Protein AF-A0A3M1AEI4-F1 (afdb_monomer_lite)

Radius of gyration: 19.34 Å; chains: 1; bounding box: 47×31×46 Å

Structure (mmCIF, N/CA/C/O backbone):
data_AF-A0A3M1AEI4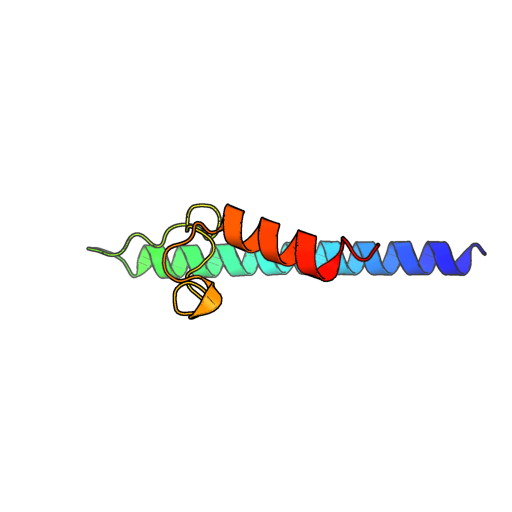-F1
#
_entry.id   AF-A0A3M1AEI4-F1
#
loop_
_atom_site.group_PDB
_atom_site.id
_atom_site.type_symbol
_atom_site.label_atom_id
_atom_site.label_alt_id
_atom_site.label_comp_id
_atom_site.label_asym_id
_atom_site.label_entity_id
_atom_site.label_seq_id
_atom_site.pdbx_PDB_ins_code
_atom_site.Cartn_x
_atom_site.Cartn_y
_atom_site.Cartn_z
_atom_site.occupancy
_atom_site.B_iso_or_equiv
_atom_site.auth_seq_id
_atom_site.auth_comp_id
_atom_site.auth_asym_id
_atom_site.auth_atom_id
_atom_site.pdbx_PDB_model_num
ATOM 1 N N . MET A 1 1 ? 25.484 2.635 -21.289 1.00 59.41 1 MET A N 1
ATOM 2 C CA . MET A 1 1 ? 24.937 1.594 -20.381 1.00 59.41 1 MET A CA 1
ATOM 3 C C . MET A 1 1 ? 24.995 2.013 -18.909 1.00 59.41 1 MET A C 1
ATOM 5 O O . MET A 1 1 ? 23.958 1.911 -18.272 1.00 59.41 1 MET A O 1
ATOM 9 N N . ARG A 1 2 ? 26.116 2.554 -18.389 1.00 60.81 2 ARG A N 1
ATOM 10 C CA . ARG A 1 2 ? 26.231 3.063 -16.996 1.00 60.81 2 ARG A CA 1
ATOM 11 C C . ARG A 1 2 ? 25.164 4.093 -16.594 1.00 60.81 2 ARG A C 1
ATOM 13 O O . ARG A 1 2 ? 24.512 3.924 -15.575 1.00 60.81 2 ARG A O 1
ATOM 20 N N . THR A 1 3 ? 24.879 5.055 -17.465 1.00 78.81 3 THR A N 1
ATOM 21 C CA . THR A 1 3 ? 23.919 6.143 -17.204 1.00 78.81 3 THR A CA 1
ATOM 22 C C . THR A 1 3 ? 22.479 5.684 -16.953 1.00 78.81 3 THR A C 1
ATOM 24 O O . THR A 1 3 ? 21.758 6.294 -16.173 1.00 78.81 3 THR A O 1
ATOM 27 N N . LYS A 1 4 ? 22.032 4.586 -17.580 1.00 82.44 4 LYS A N 1
ATOM 28 C CA . LYS A 1 4 ? 20.684 4.041 -17.339 1.00 82.44 4 LYS A CA 1
ATOM 29 C C . LYS A 1 4 ? 20.573 3.384 -15.959 1.00 82.44 4 LYS A C 1
ATOM 31 O O . LYS A 1 4 ? 19.520 3.477 -15.338 1.00 82.44 4 LYS A O 1
ATOM 36 N N . LEU A 1 5 ? 21.650 2.748 -15.493 1.00 85.62 5 LEU A N 1
ATOM 37 C CA . LEU A 1 5 ? 21.711 2.116 -14.175 1.00 85.62 5 LEU A CA 1
ATOM 38 C C . LEU A 1 5 ? 21.737 3.174 -13.061 1.00 85.62 5 LEU A C 1
ATOM 40 O O . LEU A 1 5 ? 20.985 3.065 -12.100 1.00 85.62 5 LEU A O 1
ATOM 44 N N . GLU A 1 6 ? 22.535 4.227 -13.240 1.00 89.31 6 GLU A N 1
ATOM 45 C CA . GLU A 1 6 ? 22.614 5.370 -12.318 1.00 89.31 6 GLU A CA 1
ATOM 46 C C . GLU A 1 6 ? 21.262 6.094 -12.207 1.00 89.31 6 GLU A C 1
ATOM 48 O O . GLU A 1 6 ? 20.797 6.396 -11.109 1.00 89.31 6 GLU A O 1
ATOM 53 N N . ASN A 1 7 ? 20.567 6.288 -13.335 1.00 91.69 7 ASN A N 1
ATOM 54 C CA . ASN A 1 7 ? 19.219 6.857 -13.337 1.00 91.69 7 ASN A CA 1
ATOM 55 C C . ASN A 1 7 ? 18.209 5.970 -12.595 1.00 91.69 7 ASN A C 1
ATOM 57 O O . ASN A 1 7 ? 17.383 6.485 -11.845 1.00 91.69 7 ASN A O 1
ATOM 61 N N . ALA A 1 8 ? 18.275 4.647 -12.775 1.00 92.44 8 ALA A N 1
ATOM 62 C CA . ALA A 1 8 ? 17.403 3.716 -12.062 1.00 92.44 8 ALA A CA 1
ATOM 63 C C . ALA A 1 8 ? 17.661 3.741 -10.546 1.00 92.44 8 ALA A C 1
ATOM 65 O O . ALA A 1 8 ? 16.712 3.779 -9.768 1.00 92.44 8 ALA A O 1
ATOM 66 N N . GLN A 1 9 ? 18.928 3.790 -10.126 1.00 93.81 9 GLN A N 1
ATOM 67 C CA . GLN A 1 9 ? 19.300 3.913 -8.713 1.00 93.81 9 GLN A CA 1
ATOM 68 C C . GLN A 1 9 ? 18.792 5.218 -8.097 1.00 93.81 9 GLN A C 1
ATOM 70 O O . GLN A 1 9 ? 18.279 5.203 -6.980 1.00 93.81 9 GLN A O 1
ATOM 75 N N . ARG A 1 10 ? 18.860 6.332 -8.838 1.00 94.94 10 ARG A N 1
ATOM 76 C CA . ARG A 1 10 ? 18.305 7.610 -8.379 1.00 94.94 10 ARG A CA 1
ATOM 77 C C . ARG A 1 10 ? 16.794 7.527 -8.170 1.00 94.94 10 ARG A C 1
ATOM 79 O O . ARG A 1 10 ? 16.311 7.907 -7.113 1.00 94.94 10 ARG A O 1
ATOM 86 N N . ILE A 1 11 ? 16.069 6.961 -9.137 1.00 94.62 11 ILE A N 1
ATOM 87 C CA . ILE A 1 11 ? 14.611 6.784 -9.045 1.00 94.62 11 ILE A CA 1
ATOM 88 C C . ILE A 1 11 ? 14.238 5.898 -7.849 1.00 94.62 11 ILE A C 1
ATOM 90 O O . ILE A 1 11 ? 13.287 6.208 -7.138 1.00 94.62 11 ILE A O 1
ATOM 94 N N . ILE A 1 12 ? 14.987 4.820 -7.596 1.00 96.00 12 ILE A N 1
ATOM 95 C CA . ILE A 1 12 ? 14.768 3.962 -6.422 1.00 96.00 12 ILE A CA 1
ATOM 96 C C . ILE A 1 12 ? 14.960 4.762 -5.129 1.00 96.00 12 ILE A C 1
ATOM 98 O O . ILE A 1 12 ? 14.096 4.720 -4.258 1.00 96.00 12 ILE A O 1
ATOM 102 N N . SER A 1 13 ? 16.033 5.551 -5.035 1.00 95.88 13 SER A N 1
ATOM 103 C CA . SER A 1 13 ? 16.289 6.393 -3.863 1.00 95.88 13 SER A CA 1
ATOM 104 C C . SER A 1 13 ? 15.181 7.428 -3.628 1.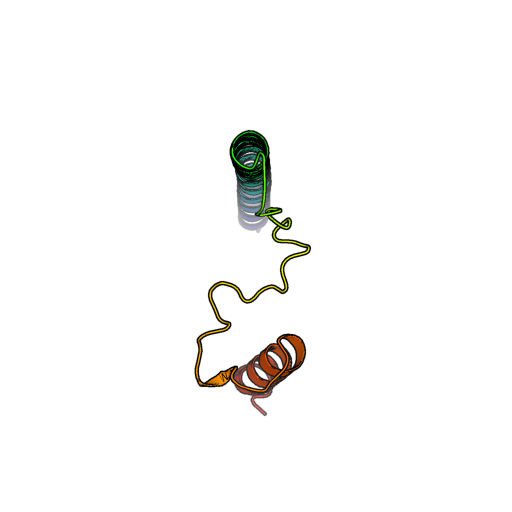00 95.88 13 SER A C 1
ATOM 106 O O . SER A 1 13 ? 14.806 7.675 -2.481 1.00 95.88 13 SER A O 1
ATOM 108 N N . ASP A 1 14 ? 14.638 8.018 -4.696 1.00 95.94 14 ASP A N 1
ATOM 109 C CA . ASP A 1 14 ? 13.523 8.967 -4.611 1.00 95.94 14 ASP A CA 1
ATOM 110 C C . ASP A 1 14 ? 12.241 8.271 -4.116 1.00 95.94 14 ASP A C 1
ATOM 112 O O . ASP A 1 14 ? 11.525 8.799 -3.260 1.00 95.94 14 ASP A O 1
ATOM 116 N N . ILE A 1 15 ? 11.967 7.055 -4.604 1.00 94.81 15 ILE A N 1
ATOM 117 C CA . ILE A 1 15 ? 10.831 6.235 -4.160 1.00 94.81 15 ILE A CA 1
ATOM 118 C C . ILE A 1 15 ? 10.962 5.886 -2.673 1.00 94.81 15 ILE A C 1
ATOM 120 O O . ILE A 1 15 ? 10.001 6.063 -1.922 1.00 94.81 15 ILE A O 1
ATOM 124 N N . ASP A 1 16 ? 12.138 5.443 -2.227 1.00 94.69 16 ASP A N 1
ATOM 125 C CA . ASP A 1 16 ? 12.378 5.089 -0.825 1.00 94.69 16 ASP A CA 1
ATOM 126 C C . ASP A 1 16 ? 12.201 6.298 0.104 1.00 94.69 16 ASP A C 1
ATOM 128 O O . ASP A 1 16 ? 11.602 6.187 1.182 1.00 94.69 16 ASP A O 1
ATOM 132 N N . HIS A 1 17 ? 12.644 7.480 -0.336 1.00 95.00 17 HIS A N 1
ATOM 133 C CA . HIS A 1 17 ? 12.421 8.726 0.390 1.00 95.00 17 HIS A CA 1
ATOM 134 C C . HIS A 1 17 ? 10.924 9.044 0.535 1.00 95.00 17 HIS A C 1
ATOM 136 O O . HIS A 1 17 ? 10.444 9.291 1.647 1.00 95.00 17 HIS A O 1
ATOM 142 N N . LEU A 1 18 ? 10.164 8.971 -0.563 1.00 95.38 18 LEU A N 1
ATOM 143 C CA . LEU A 1 18 ? 8.719 9.219 -0.560 1.00 95.38 18 LEU A CA 1
ATOM 144 C C . LEU A 1 18 ? 7.959 8.217 0.318 1.00 95.38 18 LEU A C 1
ATOM 146 O O . LEU A 1 18 ? 7.054 8.610 1.059 1.00 95.38 18 LEU A O 1
ATOM 150 N N . ILE A 1 19 ? 8.351 6.940 0.301 1.00 89.62 19 ILE A N 1
ATOM 151 C CA . ILE A 1 19 ? 7.797 5.916 1.198 1.00 89.62 19 ILE A CA 1
ATOM 152 C C . ILE A 1 19 ? 8.036 6.311 2.662 1.00 89.62 19 ILE A C 1
ATOM 154 O O . ILE A 1 19 ? 7.116 6.226 3.485 1.00 89.62 19 ILE A O 1
ATOM 158 N N . GLY A 1 20 ? 9.240 6.785 2.993 1.00 91.44 20 GLY A N 1
ATOM 159 C CA . GLY A 1 20 ? 9.575 7.285 4.327 1.00 91.44 20 GLY A CA 1
ATOM 160 C C . GLY A 1 20 ? 8.667 8.433 4.780 1.00 91.44 20 GLY A C 1
ATOM 161 O O . GLY A 1 20 ? 8.115 8.390 5.886 1.00 91.44 20 GLY A O 1
ATOM 162 N N . GLU A 1 21 ? 8.451 9.426 3.918 1.00 95.62 21 GLU A N 1
ATOM 163 C CA . GLU A 1 21 ? 7.576 10.570 4.207 1.00 95.62 21 GLU A CA 1
ATOM 164 C C . GLU A 1 21 ? 6.103 10.158 4.358 1.00 95.62 21 GLU A C 1
ATOM 166 O O . GLU A 1 21 ? 5.437 10.562 5.318 1.00 95.62 21 GLU A O 1
ATOM 171 N N . MET A 1 22 ? 5.602 9.266 3.498 1.00 91.38 22 MET A N 1
ATOM 172 C CA . MET A 1 22 ? 4.246 8.716 3.621 1.00 91.38 22 MET A CA 1
ATOM 173 C C . MET A 1 22 ? 4.040 7.974 4.946 1.00 91.38 22 MET A C 1
ATOM 175 O O . MET A 1 22 ? 2.992 8.107 5.585 1.00 91.38 22 MET A O 1
ATOM 179 N N . LEU A 1 23 ? 5.038 7.209 5.400 1.00 85.00 23 LEU A N 1
ATOM 180 C CA . LEU A 1 23 ? 4.973 6.514 6.685 1.00 85.00 23 LEU A CA 1
ATOM 181 C C . LEU A 1 23 ? 4.953 7.492 7.864 1.00 85.00 23 LEU A C 1
ATOM 183 O O . LEU A 1 23 ? 4.199 7.270 8.817 1.00 85.00 23 LEU A O 1
ATOM 187 N N . LYS A 1 24 ? 5.726 8.585 7.809 1.00 90.25 24 LYS A N 1
ATOM 188 C CA . LYS A 1 24 ? 5.676 9.651 8.827 1.00 90.25 24 LYS A CA 1
ATOM 189 C C . LYS A 1 24 ? 4.297 10.304 8.876 1.00 90.25 24 LYS A C 1
ATOM 191 O O . LYS A 1 24 ? 3.739 10.456 9.965 1.00 90.25 24 LYS A O 1
ATOM 196 N N . LEU A 1 25 ? 3.729 10.646 7.719 1.00 89.44 25 LEU A N 1
ATOM 197 C CA . LEU A 1 25 ? 2.396 11.243 7.632 1.00 89.44 25 LEU A CA 1
ATOM 198 C C . LEU A 1 25 ? 1.330 10.299 8.197 1.00 89.44 25 LEU A C 1
ATOM 200 O O . LEU A 1 25 ? 0.513 10.711 9.019 1.00 89.44 25 LEU A O 1
ATOM 204 N N . ARG A 1 26 ? 1.393 9.011 7.846 1.00 79.81 26 ARG A N 1
ATOM 205 C CA . ARG A 1 26 ? 0.483 7.993 8.378 1.00 79.81 26 ARG A CA 1
ATOM 206 C C . ARG A 1 26 ? 0.538 7.909 9.903 1.00 79.81 26 ARG A C 1
ATOM 208 O O . ARG A 1 26 ? -0.513 7.855 10.529 1.00 79.81 26 ARG A O 1
ATOM 215 N N . ARG A 1 27 ? 1.732 7.942 10.510 1.00 82.50 27 ARG A N 1
ATOM 216 C CA . ARG A 1 27 ? 1.869 7.950 11.981 1.00 82.50 27 ARG A CA 1
ATOM 217 C C . ARG A 1 27 ? 1.219 9.182 12.609 1.00 82.50 27 ARG A C 1
ATOM 219 O O . ARG A 1 27 ? 0.538 9.041 13.619 1.00 82.50 27 ARG A O 1
ATOM 226 N N . LYS A 1 28 ? 1.395 10.365 12.007 1.00 85.69 28 LYS A N 1
ATOM 227 C CA . LYS A 1 28 ? 0.741 11.603 12.470 1.00 85.69 28 LYS A CA 1
ATOM 228 C C . LYS A 1 28 ? -0.782 11.479 12.420 1.00 85.69 28 LYS A C 1
ATOM 230 O O . LYS A 1 28 ? -1.438 11.794 13.405 1.00 85.69 28 LYS A O 1
ATOM 235 N N . VAL A 1 29 ? -1.331 10.962 11.319 1.00 82.19 29 VAL A N 1
ATOM 236 C CA . VAL A 1 29 ? -2.777 10.724 11.177 1.00 82.19 29 VAL A CA 1
ATOM 237 C C . VAL A 1 29 ? -3.274 9.730 12.222 1.00 82.19 29 VAL A C 1
ATOM 239 O O . VAL A 1 29 ? -4.250 10.013 12.903 1.00 82.19 29 VAL A O 1
ATOM 242 N N . THR A 1 30 ? -2.590 8.597 12.407 1.00 76.06 30 THR A N 1
ATOM 243 C CA . THR A 1 30 ? -2.971 7.615 13.432 1.00 76.06 30 THR A CA 1
ATOM 244 C C . THR A 1 30 ? -2.975 8.235 14.826 1.00 76.06 30 THR A C 1
ATOM 246 O O . THR A 1 30 ? -3.943 8.044 15.549 1.00 76.06 30 THR A O 1
ATOM 249 N N . LYS A 1 31 ? -1.957 9.031 15.179 1.00 77.31 31 LYS A N 1
ATOM 250 C CA . LYS A 1 31 ? -1.900 9.723 16.474 1.00 77.31 31 LYS A CA 1
ATOM 251 C C . LYS A 1 31 ? -3.087 10.675 16.669 1.00 77.31 31 LYS A C 1
ATOM 253 O O . LYS A 1 31 ? -3.773 10.569 17.677 1.00 77.31 31 LYS A O 1
ATOM 258 N N . LEU A 1 32 ? -3.373 11.527 15.681 1.00 78.12 32 LEU A N 1
ATOM 259 C CA . LEU A 1 32 ? -4.506 12.462 15.732 1.00 78.12 32 LEU A CA 1
ATOM 260 C C . LEU A 1 32 ? -5.859 11.748 15.843 1.00 78.12 32 LEU A C 1
ATOM 262 O O . LEU A 1 32 ? -6.773 12.245 16.491 1.00 78.12 32 LEU A O 1
ATOM 266 N N . VAL A 1 33 ? -6.004 10.587 15.202 1.00 65.38 33 VAL A N 1
ATOM 267 C CA . VAL A 1 33 ? -7.238 9.798 15.278 1.00 65.38 33 VAL A CA 1
ATOM 268 C C . VAL A 1 33 ? -7.366 9.090 16.628 1.00 65.38 33 VAL A C 1
ATOM 270 O O . VAL A 1 33 ? -8.457 9.068 17.191 1.00 65.38 33 VAL A O 1
ATOM 273 N N . SER A 1 34 ? -6.272 8.554 17.176 1.00 64.38 34 SER A N 1
ATOM 274 C CA . SER A 1 34 ? -6.262 7.956 18.515 1.00 64.38 34 SER A CA 1
ATOM 275 C C . SER A 1 34 ? -6.575 8.980 19.608 1.00 64.38 34 SER A C 1
ATOM 277 O O . SER A 1 34 ? -7.323 8.657 20.518 1.00 64.38 34 SER A O 1
ATOM 279 N N . GLU A 1 35 ? -6.076 10.214 19.490 1.00 65.00 35 GLU A N 1
ATOM 280 C CA . GLU A 1 35 ? -6.377 11.315 20.422 1.00 65.00 35 GLU A CA 1
ATOM 281 C C . GLU A 1 35 ? -7.837 11.797 20.334 1.00 65.00 35 GLU A C 1
ATOM 283 O O . GLU A 1 35 ? -8.355 12.366 21.288 1.00 65.00 35 GLU A O 1
ATOM 288 N N . LYS A 1 36 ? -8.519 11.569 19.203 1.00 57.28 36 LYS A N 1
ATOM 289 C CA . LYS A 1 36 ? -9.914 11.989 18.988 1.00 57.28 36 LYS A CA 1
ATOM 290 C C . LYS A 1 36 ? -10.945 10.913 19.367 1.00 57.28 36 LYS A C 1
ATOM 292 O O . LYS A 1 36 ? -12.120 11.236 19.525 1.00 57.28 36 LYS A O 1
ATOM 297 N N . ASN A 1 37 ? -10.531 9.652 19.511 1.00 52.72 37 ASN A N 1
ATOM 298 C CA . ASN A 1 37 ? -11.415 8.508 19.756 1.00 52.72 37 ASN A CA 1
ATOM 299 C C . ASN A 1 37 ? -11.389 8.056 21.220 1.00 52.72 37 ASN A C 1
ATOM 301 O O . ASN A 1 37 ? -11.050 6.917 21.529 1.00 52.72 37 ASN A O 1
ATOM 305 N N . ASP A 1 38 ? -11.847 8.933 22.105 1.00 48.97 38 ASP A N 1
ATOM 306 C CA . ASP A 1 38 ? -12.012 8.681 23.540 1.00 48.97 38 ASP A CA 1
ATOM 307 C C . ASP A 1 38 ? -13.287 7.871 23.877 1.00 48.97 38 ASP A C 1
ATOM 309 O O . ASP A 1 38 ? -13.891 8.051 24.932 1.00 48.97 38 ASP A O 1
ATOM 313 N N . GLY A 1 39 ? -13.758 6.967 23.000 1.00 50.88 39 GLY A N 1
ATOM 314 C CA . GLY A 1 39 ? -14.942 6.196 23.401 1.00 50.88 39 GLY A CA 1
ATOM 315 C C . GLY A 1 39 ? -15.524 5.073 22.554 1.00 50.88 39 GLY A C 1
ATOM 316 O O . GLY A 1 39 ? -16.180 4.236 23.160 1.00 50.88 39 GLY A O 1
ATOM 317 N N . ASN A 1 40 ? -15.376 4.976 21.222 1.00 46.81 40 ASN A N 1
ATOM 318 C CA . ASN A 1 40 ? -16.043 3.833 20.551 1.00 46.81 40 ASN A CA 1
ATOM 319 C C . ASN A 1 40 ? -15.625 3.432 19.131 1.00 46.81 40 ASN A C 1
ATOM 321 O O . ASN A 1 40 ? -16.288 2.596 18.521 1.00 46.81 40 ASN A O 1
ATOM 325 N N . GLN A 1 41 ? -14.547 3.976 18.566 1.00 51.66 41 GLN A N 1
ATOM 326 C CA . GLN A 1 41 ? -14.074 3.520 17.254 1.00 51.66 41 GLN A CA 1
ATOM 327 C C . GLN A 1 41 ? -12.558 3.353 17.268 1.00 51.66 41 GLN A C 1
ATOM 329 O O . GLN A 1 41 ? -11.796 4.277 17.007 1.00 51.66 41 GLN A O 1
ATOM 334 N N . SER A 1 42 ? -12.103 2.142 17.588 1.00 52.94 42 SER A N 1
ATOM 335 C CA . SER A 1 42 ? -10.704 1.764 17.390 1.00 52.94 42 SER A CA 1
ATOM 336 C C . SER A 1 42 ? -10.385 1.863 15.897 1.00 52.94 42 SER A C 1
ATOM 338 O O . SER A 1 42 ? -10.884 1.081 15.084 1.00 52.94 42 SER A O 1
ATOM 340 N N . PHE A 1 43 ? -9.591 2.866 15.520 1.00 56.00 43 PHE A N 1
ATOM 341 C CA . PHE A 1 43 ? -9.079 2.995 14.165 1.00 56.00 43 PHE A CA 1
ATOM 342 C C . PHE A 1 43 ? -8.056 1.883 13.959 1.00 56.00 43 PHE A C 1
ATOM 344 O O . PHE A 1 43 ? -6.899 2.000 14.367 1.00 56.00 43 PHE A O 1
ATOM 351 N N . ARG A 1 44 ? -8.499 0.765 13.378 1.00 56.59 44 ARG A N 1
ATOM 352 C CA . ARG A 1 44 ? -7.608 -0.358 13.101 1.00 56.59 44 ARG A CA 1
ATOM 353 C C . ARG A 1 44 ? -6.515 0.117 12.140 1.00 56.59 44 ARG A C 1
ATOM 355 O O . ARG A 1 44 ? -6.820 0.758 11.130 1.00 56.59 44 ARG A O 1
ATOM 362 N N . PRO A 1 45 ? -5.230 -0.161 12.415 1.00 55.19 45 PRO A N 1
ATOM 363 C CA . PRO A 1 45 ? -4.161 0.077 11.460 1.00 55.19 45 PRO A CA 1
ATOM 364 C C . PRO A 1 45 ? -4.548 -0.492 10.092 1.00 55.19 45 PRO A C 1
ATOM 366 O O . PRO A 1 45 ? -5.090 -1.587 10.018 1.00 55.19 45 PRO A O 1
ATOM 369 N N . VAL A 1 46 ? -4.213 0.183 8.987 1.00 51.84 46 VAL A N 1
ATOM 370 C CA . VAL A 1 46 ? -4.497 -0.333 7.623 1.00 51.84 46 VAL A CA 1
ATOM 371 C C . VAL A 1 46 ? -3.968 -1.766 7.409 1.00 51.84 46 VAL A C 1
ATOM 373 O O . VAL A 1 46 ? -4.487 -2.489 6.580 1.00 51.84 46 VAL A O 1
ATOM 376 N N . ARG A 1 47 ? -2.956 -2.206 8.181 1.00 45.94 47 ARG A N 1
ATOM 377 C CA . ARG A 1 47 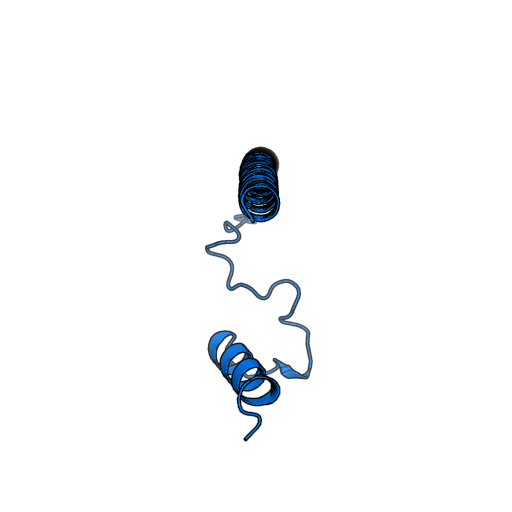? -2.457 -3.596 8.153 1.00 45.94 47 ARG A CA 1
ATOM 378 C C . ARG A 1 47 ? -3.409 -4.613 8.804 1.00 45.94 47 ARG A C 1
ATOM 380 O O . ARG A 1 47 ? -3.378 -5.770 8.416 1.00 45.94 47 ARG A O 1
ATOM 387 N N . GLU A 1 48 ? -4.203 -4.177 9.775 1.00 49.19 48 GLU A N 1
ATOM 388 C CA . GLU A 1 48 ? -5.172 -4.963 10.559 1.00 49.19 48 GLU A CA 1
ATOM 389 C C . GLU A 1 48 ? -6.618 -4.745 10.095 1.00 49.19 48 GLU A C 1
ATOM 391 O O . GLU A 1 48 ? -7.542 -5.432 10.524 1.00 49.19 48 GLU A O 1
ATOM 396 N N . THR A 1 49 ? -6.826 -3.764 9.220 1.00 52.69 49 THR A N 1
ATOM 397 C CA . THR A 1 49 ? -8.080 -3.593 8.500 1.00 52.69 49 THR A CA 1
ATOM 398 C C . THR A 1 49 ? -8.054 -4.604 7.366 1.00 52.69 49 THR A C 1
ATOM 400 O O . THR A 1 49 ? -7.150 -4.552 6.532 1.00 52.69 49 THR A O 1
ATOM 403 N N . GLU A 1 50 ? -9.004 -5.541 7.328 1.00 54.53 50 GLU A N 1
ATOM 404 C CA . GLU A 1 50 ? -9.228 -6.351 6.129 1.00 54.53 50 GLU A CA 1
ATOM 405 C C . GLU A 1 50 ? -9.325 -5.373 4.955 1.00 54.53 50 GLU A C 1
ATOM 407 O O . GLU A 1 50 ? -10.147 -4.460 4.980 1.00 54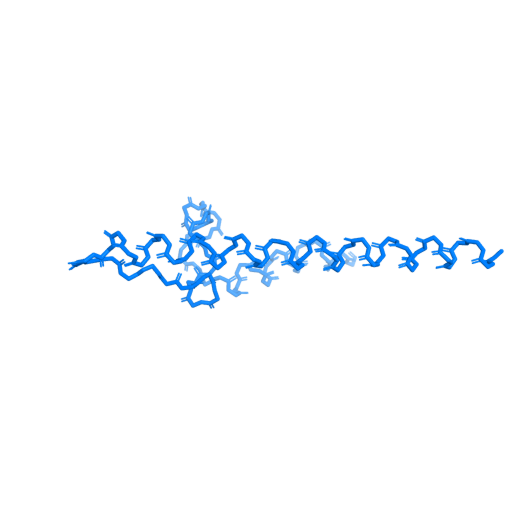.53 50 GLU A O 1
ATOM 412 N N . TRP A 1 51 ? -8.377 -5.464 4.020 1.00 56.25 51 TRP A N 1
ATOM 413 C CA . TRP A 1 51 ? -7.985 -4.424 3.058 1.00 56.25 51 TRP A CA 1
ATOM 414 C C . TRP A 1 51 ? -9.065 -4.069 2.021 1.00 56.25 51 TRP A C 1
ATOM 416 O O . TRP A 1 51 ? -8.835 -4.163 0.824 1.00 56.25 51 TRP A O 1
ATOM 426 N N . PHE A 1 52 ? -10.272 -3.706 2.442 1.00 52.62 52 PHE A N 1
ATOM 427 C CA . PHE A 1 52 ? -11.434 -3.574 1.570 1.00 52.62 52 PHE A CA 1
ATOM 428 C C . PHE A 1 52 ? -12.359 -2.434 1.985 1.00 52.62 52 PHE A C 1
ATOM 430 O O . PHE A 1 52 ? -13.424 -2.319 1.408 1.00 52.62 52 PHE A O 1
ATOM 437 N N . GLY A 1 53 ? -11.974 -1.508 2.871 1.00 54.41 53 GLY A N 1
ATOM 438 C CA . GLY A 1 53 ? -12.834 -0.349 3.174 1.00 54.41 53 GLY A CA 1
ATOM 439 C C . GLY A 1 53 ? -13.307 0.419 1.921 1.00 54.41 53 GLY A C 1
ATOM 440 O O . GLY A 1 53 ? -14.459 0.824 1.847 1.00 54.41 53 GLY A O 1
ATOM 441 N N . MET A 1 54 ? -12.457 0.539 0.890 1.00 54.69 54 MET A N 1
ATOM 442 C CA . MET A 1 54 ? -12.818 1.185 -0.387 1.00 54.69 54 MET A CA 1
ATOM 443 C C . MET A 1 54 ? -13.431 0.244 -1.439 1.00 54.69 54 MET A C 1
ATOM 445 O O . MET A 1 54 ? -13.938 0.723 -2.448 1.00 54.69 54 MET A O 1
ATOM 449 N N . TRP A 1 55 ? -13.362 -1.079 -1.252 1.00 57.78 55 TRP A N 1
ATOM 450 C CA . TRP A 1 55 ? -13.742 -2.059 -2.282 1.00 57.78 55 TRP A CA 1
ATOM 451 C C . TRP A 1 55 ? -14.834 -3.036 -1.821 1.00 57.78 55 TRP A C 1
ATOM 453 O O . TRP A 1 55 ? -15.455 -3.675 -2.659 1.00 57.78 55 TRP A O 1
ATOM 463 N N . ALA A 1 56 ? -15.148 -3.089 -0.525 1.00 58.16 56 ALA A N 1
ATOM 464 C CA . ALA A 1 56 ? -16.172 -3.949 0.069 1.00 58.16 56 ALA A CA 1
ATOM 465 C C . ALA A 1 56 ? -17.579 -3.679 -0.487 1.00 58.16 56 ALA A C 1
ATOM 467 O O . ALA A 1 56 ? -18.430 -4.555 -0.433 1.00 58.16 56 ALA A O 1
ATOM 468 N N . GLY A 1 57 ? -17.819 -2.488 -1.049 1.00 60.44 57 GLY A N 1
ATOM 469 C CA . GLY A 1 57 ? -19.074 -2.138 -1.722 1.00 60.44 57 GLY A CA 1
ATOM 470 C C . GLY A 1 57 ? -19.118 -2.464 -3.218 1.00 60.44 57 GLY A C 1
ATOM 471 O O . GLY A 1 57 ? -20.070 -2.080 -3.898 1.00 60.44 57 GLY A O 1
ATOM 472 N N . ARG A 1 58 ? -18.088 -3.105 -3.783 1.00 72.38 58 ARG A N 1
ATOM 473 C CA . ARG A 1 58 ? -18.094 -3.463 -5.202 1.00 72.38 58 ARG A CA 1
ATOM 474 C C . ARG A 1 58 ? -18.954 -4.700 -5.442 1.00 72.38 58 ARG A C 1
ATOM 476 O O . ARG A 1 58 ? -18.741 -5.738 -4.826 1.00 72.38 58 ARG A O 1
ATOM 483 N N . LYS A 1 59 ? -19.846 -4.614 -6.433 1.00 76.19 59 LYS A N 1
ATOM 484 C CA . LYS A 1 59 ? -20.724 -5.726 -6.843 1.00 76.19 59 LYS A CA 1
ATOM 485 C C . LYS A 1 59 ? -19.967 -7.015 -7.181 1.00 76.19 59 LYS A C 1
ATOM 487 O O . LYS A 1 59 ? -20.484 -8.097 -6.962 1.00 76.19 59 LYS A O 1
ATOM 492 N N . ASP A 1 60 ? -18.745 -6.923 -7.708 1.00 76.06 60 ASP A N 1
ATOM 493 C CA . ASP A 1 60 ? -17.930 -8.095 -8.057 1.00 76.06 60 ASP A CA 1
ATOM 494 C C . ASP A 1 60 ? -17.166 -8.710 -6.870 1.00 76.06 60 ASP A C 1
ATOM 496 O O . ASP A 1 60 ? -16.488 -9.721 -7.049 1.00 76.06 60 ASP A O 1
ATOM 500 N N . MET A 1 61 ? -17.260 -8.111 -5.680 1.00 72.19 61 MET A N 1
ATOM 501 C CA . MET A 1 61 ? -16.692 -8.623 -4.426 1.00 72.19 61 MET A CA 1
ATOM 502 C C . MET A 1 61 ? -17.747 -9.139 -3.446 1.00 72.19 61 MET A C 1
ATOM 504 O O . MET A 1 61 ? -17.395 -9.692 -2.405 1.00 72.19 61 MET A O 1
ATOM 508 N N . GLU A 1 62 ? -19.030 -8.959 -3.754 1.00 75.94 62 GLU A N 1
ATOM 509 C CA . GLU A 1 62 ? -20.118 -9.374 -2.879 1.00 75.94 62 GLU A CA 1
ATOM 510 C C . GLU A 1 62 ? -20.101 -10.898 -2.676 1.00 75.94 62 GLU A C 1
ATOM 512 O O . GLU A 1 62 ? -20.004 -11.674 -3.628 1.00 75.94 62 GLU A O 1
ATOM 517 N N . GLY A 1 63 ? -20.144 -11.330 -1.414 1.00 75.12 63 GLY A N 1
ATOM 518 C CA . GLY A 1 63 ? -20.182 -12.749 -1.049 1.00 75.12 63 GLY A CA 1
ATOM 519 C C . GLY A 1 63 ? -18.876 -13.533 -1.233 1.00 75.12 63 GLY A C 1
ATOM 520 O O . GLY A 1 63 ? -18.891 -14.746 -1.033 1.00 75.12 63 GLY A O 1
ATOM 521 N N . ILE A 1 64 ? -17.750 -12.894 -1.579 1.00 77.19 64 ILE A N 1
ATOM 522 C CA . ILE A 1 64 ? -16.455 -13.579 -1.734 1.00 77.19 64 ILE A CA 1
ATOM 523 C C . ILE A 1 64 ? -15.360 -12.957 -0.872 1.00 77.19 64 ILE A C 1
ATOM 525 O O . ILE A 1 64 ? -15.333 -11.754 -0.621 1.00 77.19 64 ILE A O 1
ATOM 529 N N . SER A 1 65 ? -14.407 -13.786 -0.439 1.00 77.38 65 SER A N 1
ATOM 530 C CA . SER A 1 65 ? -13.271 -13.276 0.326 1.00 77.38 65 SER A CA 1
ATOM 531 C C . SER A 1 65 ? -12.343 -12.430 -0.548 1.00 77.38 65 SER A C 1
ATOM 533 O O . SER A 1 65 ? -12.066 -12.726 -1.713 1.00 77.38 65 SER A O 1
ATOM 535 N N . SER A 1 66 ? -11.755 -11.421 0.075 1.00 71.50 66 SER A N 1
ATOM 536 C CA . SER A 1 66 ? -10.662 -10.589 -0.423 1.00 71.50 66 SER A CA 1
ATOM 537 C C . SER A 1 66 ? -9.577 -11.330 -1.204 1.00 71.50 66 SER A C 1
ATOM 539 O O . SER A 1 66 ? -9.146 -10.924 -2.286 1.00 71.50 66 SER A O 1
ATOM 541 N N . ARG A 1 67 ? -9.116 -12.443 -0.628 1.00 75.44 67 ARG A N 1
ATOM 542 C CA . ARG A 1 67 ? -8.040 -13.267 -1.176 1.00 75.44 67 ARG A CA 1
ATOM 543 C C . ARG A 1 67 ? -8.496 -14.000 -2.432 1.00 75.44 67 ARG A C 1
ATOM 545 O O . ARG A 1 67 ? -7.722 -14.153 -3.374 1.00 75.44 67 ARG A O 1
ATOM 552 N N . GLU A 1 68 ? -9.751 -14.427 -2.449 1.00 78.88 68 GLU A N 1
ATOM 553 C CA . GLU A 1 68 ? -10.363 -15.099 -3.586 1.00 78.88 68 GLU A CA 1
ATOM 554 C C . GLU A 1 68 ? -10.609 -14.136 -4.751 1.00 78.88 68 GLU A C 1
ATOM 556 O O . GLU A 1 68 ? -10.300 -14.476 -5.894 1.00 78.88 68 GLU A O 1
ATOM 561 N N . TRP A 1 69 ? -11.068 -12.912 -4.477 1.00 82.62 69 TRP A N 1
ATOM 562 C CA . TRP A 1 69 ? -11.213 -11.886 -5.512 1.00 82.62 69 TRP A CA 1
ATOM 563 C C . TRP A 1 69 ? -9.866 -11.527 -6.155 1.00 82.62 69 TRP A C 1
ATOM 565 O O . TRP A 1 69 ? -9.755 -11.522 -7.381 1.00 82.62 69 TRP A O 1
ATOM 575 N N . LEU A 1 70 ? -8.812 -11.315 -5.354 1.00 80.25 70 LEU A N 1
ATOM 576 C CA . LEU A 1 70 ? -7.463 -11.037 -5.873 1.00 80.25 70 LEU A CA 1
ATOM 577 C C . LEU A 1 70 ? -6.924 -12.187 -6.730 1.00 80.25 70 LEU A C 1
ATOM 579 O O . LEU A 1 70 ? -6.293 -11.949 -7.760 1.00 80.25 70 LEU A O 1
ATOM 583 N N . LYS A 1 71 ? -7.200 -13.434 -6.331 1.00 82.88 71 LYS A N 1
ATOM 584 C CA . LYS A 1 71 ? -6.843 -14.617 -7.117 1.00 82.88 71 LYS A CA 1
ATOM 585 C C . LYS A 1 71 ? -7.559 -14.613 -8.471 1.00 82.88 71 LYS A C 1
ATOM 587 O O . LYS A 1 71 ? -6.892 -14.746 -9.492 1.00 82.88 71 LYS A O 1
ATOM 592 N N . LYS A 1 72 ? -8.877 -14.372 -8.494 1.00 84.38 72 LYS A N 1
ATOM 593 C CA . LYS A 1 72 ? -9.670 -14.274 -9.735 1.00 84.38 72 LYS A CA 1
ATOM 594 C C . LYS A 1 72 ? -9.167 -13.154 -10.649 1.00 84.38 72 LYS A C 1
ATOM 596 O O . LYS A 1 72 ? -9.033 -13.362 -11.852 1.00 84.38 72 LYS A O 1
ATOM 601 N N . LEU A 1 73 ? -8.857 -11.985 -10.087 1.00 83.12 73 LEU A N 1
ATOM 602 C CA . LEU A 1 73 ? -8.336 -10.844 -10.841 1.00 83.12 73 LEU A CA 1
ATOM 603 C C . LEU A 1 73 ? -6.976 -11.165 -11.477 1.00 83.12 73 LEU A C 1
ATOM 605 O O . LEU A 1 73 ? -6.768 -10.914 -12.664 1.00 83.12 73 LEU A O 1
ATOM 609 N N . ARG A 1 74 ? -6.067 -11.760 -10.696 1.00 82.81 74 ARG A N 1
ATOM 610 C CA . ARG A 1 74 ? -4.760 -12.208 -11.179 1.00 82.81 74 ARG A CA 1
ATOM 611 C C . ARG A 1 74 ? -4.926 -13.220 -12.305 1.00 82.81 74 ARG A C 1
ATOM 613 O O . ARG A 1 74 ? -4.365 -13.022 -13.373 1.00 82.81 74 ARG A O 1
ATOM 620 N N . ASP A 1 75 ? -5.721 -14.262 -12.098 1.00 85.88 75 ASP A N 1
ATOM 621 C CA . ASP A 1 75 ? -5.888 -15.317 -13.095 1.00 85.88 75 ASP A CA 1
ATOM 622 C C . ASP A 1 75 ? -6.509 -14.746 -14.393 1.00 85.88 75 ASP A C 1
ATOM 624 O O . ASP A 1 75 ? -6.050 -15.066 -15.482 1.00 85.88 75 ASP A O 1
ATOM 628 N N . LYS A 1 76 ? -7.449 -13.792 -14.305 1.00 83.44 76 LYS A N 1
ATOM 629 C CA . LYS A 1 76 ? -8.063 -13.128 -15.473 1.00 83.44 76 LYS A CA 1
ATOM 630 C C . LYS A 1 76 ? -7.088 -12.294 -16.316 1.00 83.44 76 LYS A C 1
ATOM 632 O O . LYS A 1 76 ? -7.233 -12.234 -17.535 1.00 83.44 76 LYS A O 1
ATOM 637 N N . HIS A 1 77 ? -6.153 -11.590 -15.683 1.00 78.94 77 HIS A N 1
ATOM 638 C CA . HIS A 1 77 ? -5.267 -10.649 -16.381 1.00 78.94 77 HIS A CA 1
ATOM 639 C C . HIS A 1 77 ? -3.886 -11.226 -16.694 1.00 78.94 77 HIS A C 1
ATOM 641 O O . HIS A 1 77 ? -3.258 -10.783 -17.654 1.00 78.94 77 HIS A O 1
ATOM 647 N N . TRP A 1 78 ? -3.430 -12.199 -15.906 1.00 74.88 78 TRP A N 1
ATOM 648 C CA . TRP A 1 78 ? -2.090 -12.775 -16.001 1.00 74.88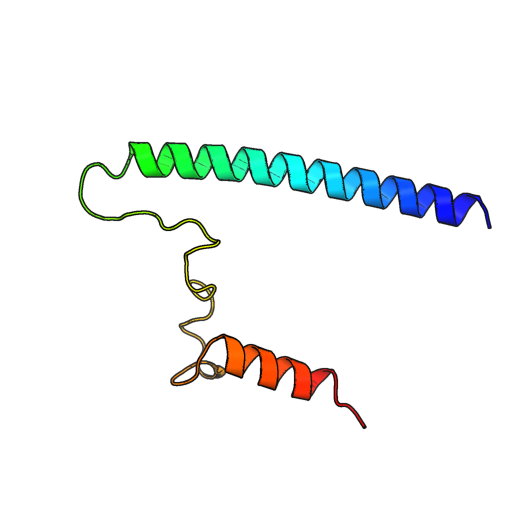 78 TRP A CA 1
ATOM 649 C C . TRP A 1 78 ? -2.061 -14.191 -16.585 1.00 74.88 78 TRP A C 1
ATOM 651 O O . TRP A 1 78 ? -1.036 -14.553 -17.153 1.00 74.88 78 TRP A O 1
ATOM 661 N N . ASN A 1 79 ? -3.157 -14.962 -16.545 1.00 62.19 79 ASN A N 1
ATOM 662 C CA . ASN A 1 79 ? -3.250 -16.224 -17.295 1.00 62.19 79 ASN A CA 1
ATOM 663 C C . ASN A 1 79 ? -3.876 -15.993 -18.676 1.00 62.19 79 ASN A C 1
ATOM 665 O O . ASN A 1 79 ? -4.893 -16.593 -19.018 1.00 62.19 79 ASN A O 1
ATOM 669 N N . LYS A 1 80 ? -3.270 -15.119 -19.484 1.00 54.84 80 LYS A N 1
ATOM 670 C CA . LYS A 1 80 ? -3.467 -15.190 -20.935 1.00 54.84 80 LYS A CA 1
ATOM 671 C C . LYS A 1 80 ? -2.523 -16.267 -21.470 1.00 54.84 80 LYS A C 1
ATOM 673 O O . LYS A 1 80 ? -1.342 -15.988 -21.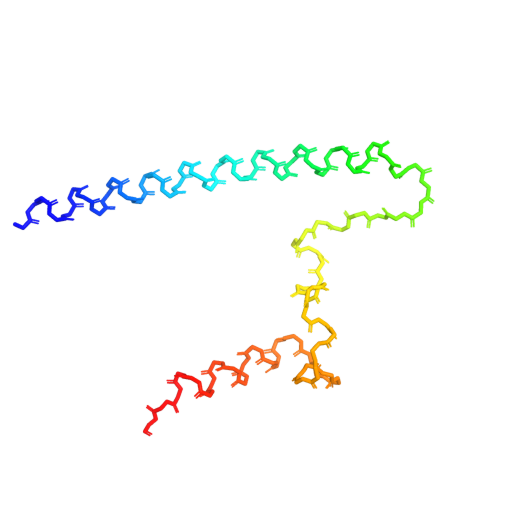664 1.00 54.84 80 LYS A O 1
ATOM 678 N N . GLN A 1 81 ? -3.038 -17.488 -21.612 1.00 50.94 81 GLN A N 1
ATOM 679 C CA . GLN A 1 81 ? -2.524 -18.446 -22.596 1.00 50.94 81 GLN A CA 1
ATOM 680 C C . GLN A 1 81 ? -3.138 -18.124 -23.955 1.00 50.94 81 GLN A C 1
ATOM 682 O O . GLN A 1 81 ? -4.334 -17.750 -23.971 1.00 50.94 81 GLN A O 1
#

pLDDT: mean 73.75, std 15.65, range [45.94, 96.0]

Sequence (81 aa):
MRTKLENAQRIISDIDHLIGEMLKLRRKVTKLVSEKNDGNQSFRPVRETEWFGMWAGRKDMEGISSREWLKKLRDKHWNKQ

Secondary structure (DSSP, 8-state):
-HHHHHHHHHHHHHHHHHHHHHHHHHHHHHHHHHHH-SSS-----TTTS-S-TTTTT-GGGTTS-HHHHHHHHHHHHH---

Foldseek 3Di:
DVVVVVVVVVVVVVVVVVVVVVVVVLVVVQVVVVVVPPDDDDPDDCVRPQVDPPPCPPPQCPPHHPVVSVVVVCCVPPPPD